Protein AF-A0A549SCZ3-F1 (afdb_monomer)

Organism: Methylosinus sporium (NCBI:txid428)

Mean predicted aligned error: 5.59 Å

Structure (mmCIF, N/CA/C/O backbone):
data_AF-A0A549SCZ3-F1
#
_entry.id   AF-A0A549SCZ3-F1
#
loop_
_atom_site.group_PDB
_atom_site.id
_atom_site.type_symbol
_atom_site.label_atom_id
_atom_site.label_alt_id
_atom_site.label_comp_id
_atom_site.label_asym_id
_atom_site.label_entity_id
_atom_site.label_seq_id
_atom_site.pdbx_PDB_ins_code
_atom_site.Cartn_x
_atom_site.Cartn_y
_atom_site.Cartn_z
_atom_site.occupancy
_atom_site.B_iso_or_equiv
_atom_site.auth_seq_id
_atom_site.auth_comp_id
_atom_site.auth_asym_id
_atom_site.auth_atom_id
_atom_site.pdbx_PDB_model_num
ATOM 1 N N . LYS A 1 1 ? 1.947 23.042 7.377 1.00 63.50 1 LYS A N 1
ATOM 2 C CA . LYS A 1 1 ? 2.840 22.055 8.049 1.00 63.50 1 LYS A CA 1
ATOM 3 C C . LYS A 1 1 ? 2.204 20.670 8.250 1.00 63.50 1 LYS A C 1
ATOM 5 O O . LYS A 1 1 ? 2.923 19.695 8.114 1.00 63.50 1 LYS A O 1
ATOM 10 N N . TYR A 1 2 ? 0.899 20.553 8.531 1.00 71.19 2 TYR A N 1
ATOM 11 C CA . TYR A 1 2 ? 0.246 19.262 8.826 1.00 71.19 2 TYR A CA 1
ATOM 12 C C . TYR A 1 2 ? 0.162 18.297 7.624 1.00 71.19 2 TYR A C 1
ATOM 14 O O . TYR A 1 2 ? 0.448 17.114 7.767 1.00 71.19 2 TYR A O 1
ATOM 22 N N . LEU A 1 3 ? -0.132 18.817 6.424 1.00 73.94 3 LEU A N 1
ATOM 23 C CA . LEU A 1 3 ? -0.184 18.020 5.187 1.00 73.94 3 LEU A CA 1
ATOM 24 C C . LEU A 1 3 ? 1.157 17.344 4.868 1.00 73.94 3 LEU A C 1
ATOM 26 O O . LEU A 1 3 ? 1.186 16.164 4.531 1.00 73.94 3 LEU A O 1
ATOM 30 N N . ASN A 1 4 ? 2.269 18.053 5.079 1.00 81.38 4 ASN A N 1
ATOM 31 C CA . ASN A 1 4 ? 3.603 17.493 4.861 1.00 81.38 4 ASN A CA 1
ATOM 32 C C . ASN A 1 4 ? 3.876 16.309 5.795 1.00 81.38 4 ASN A C 1
ATOM 34 O O . ASN A 1 4 ? 4.454 15.322 5.366 1.00 81.38 4 ASN A O 1
ATOM 38 N N . ASN A 1 5 ? 3.411 16.350 7.046 1.00 83.88 5 ASN A N 1
ATOM 39 C CA . ASN A 1 5 ? 3.630 15.245 7.982 1.00 83.88 5 ASN A CA 1
ATOM 40 C C . ASN A 1 5 ? 2.871 13.971 7.583 1.00 83.88 5 ASN A C 1
ATOM 42 O O . ASN A 1 5 ? 3.400 12.876 7.775 1.00 83.88 5 ASN A O 1
ATOM 46 N N . ILE A 1 6 ? 1.665 14.108 7.020 1.00 79.88 6 ILE A N 1
ATOM 47 C CA . ILE A 1 6 ? 0.859 12.975 6.539 1.00 79.88 6 ILE A CA 1
ATOM 48 C C . ILE A 1 6 ? 1.537 12.325 5.330 1.00 79.88 6 ILE A C 1
ATOM 50 O O . ILE A 1 6 ? 1.746 11.112 5.328 1.00 79.88 6 ILE A O 1
ATOM 54 N N . VAL A 1 7 ? 1.943 13.136 4.347 1.00 83.44 7 VAL A N 1
ATOM 55 C CA . VAL A 1 7 ? 2.645 12.662 3.143 1.00 83.44 7 VAL A CA 1
ATOM 56 C C . VAL A 1 7 ? 3.966 11.981 3.518 1.00 83.44 7 VAL A C 1
ATOM 58 O O . VAL A 1 7 ? 4.236 10.857 3.098 1.00 83.44 7 VAL A O 1
ATOM 61 N N . GLU A 1 8 ? 4.759 12.597 4.398 1.00 86.62 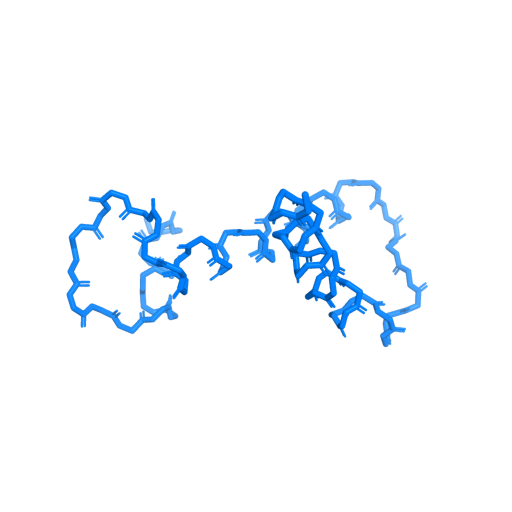8 GLU A N 1
ATOM 62 C CA . GLU A 1 8 ? 6.028 12.025 4.862 1.00 86.62 8 GLU A CA 1
ATOM 63 C C . GLU A 1 8 ? 5.852 10.736 5.677 1.00 86.62 8 GLU A C 1
ATOM 65 O O . GLU A 1 8 ? 6.737 9.878 5.710 1.00 86.62 8 GLU A O 1
ATOM 70 N N . GLN A 1 9 ? 4.732 10.563 6.382 1.00 84.00 9 GLN A N 1
ATOM 71 C CA . GLN A 1 9 ? 4.455 9.321 7.104 1.00 84.00 9 GLN A CA 1
ATOM 72 C C . GLN A 1 9 ? 4.122 8.174 6.149 1.00 84.00 9 GLN A C 1
ATOM 74 O O . GLN A 1 9 ? 4.587 7.052 6.363 1.00 84.00 9 GLN A O 1
ATOM 79 N N . ASP A 1 10 ? 3.368 8.456 5.093 1.00 81.88 10 ASP A N 1
ATOM 80 C CA . ASP A 1 10 ? 2.994 7.448 4.107 1.00 81.88 10 ASP A CA 1
ATOM 81 C C . ASP A 1 10 ? 4.207 7.002 3.277 1.00 81.88 10 ASP A C 1
ATOM 83 O O . ASP A 1 10 ? 4.529 5.811 3.207 1.00 81.88 10 ASP A O 1
ATOM 87 N N . HIS A 1 11 ? 5.011 7.968 2.820 1.00 88.00 11 HIS A N 1
ATOM 88 C CA . HIS A 1 11 ? 6.289 7.705 2.157 1.00 88.00 11 HIS A CA 1
ATOM 89 C C . HIS A 1 11 ? 7.249 6.875 3.018 1.00 88.00 11 HIS A C 1
ATOM 91 O O . HIS A 1 11 ? 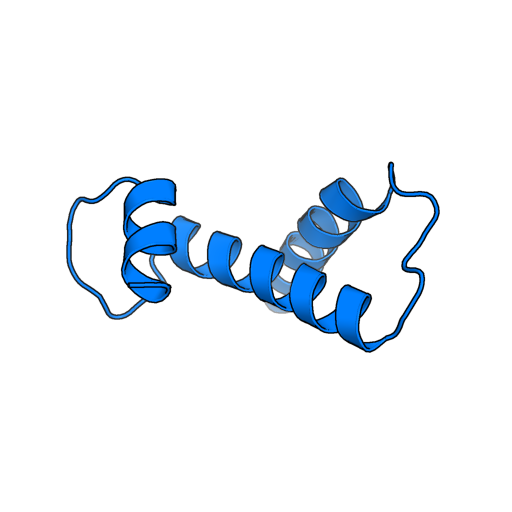7.976 6.023 2.496 1.00 88.00 11 HIS A O 1
ATOM 97 N N . ARG A 1 12 ? 7.282 7.099 4.340 1.00 90.38 12 ARG A N 1
ATOM 98 C CA . ARG A 1 12 ? 8.141 6.329 5.254 1.00 90.38 12 ARG A CA 1
ATOM 99 C C . ARG A 1 12 ? 7.785 4.849 5.278 1.00 90.38 12 ARG A C 1
ATOM 101 O O . ARG A 1 12 ? 8.697 4.025 5.332 1.00 90.38 12 ARG A O 1
ATOM 108 N N . ALA A 1 13 ? 6.506 4.498 5.225 1.00 86.62 13 ALA A N 1
ATOM 109 C CA . ALA A 1 13 ? 6.101 3.100 5.242 1.00 86.62 13 ALA A CA 1
ATOM 110 C C . ALA A 1 13 ? 6.394 2.384 3.929 1.00 86.62 13 ALA A C 1
ATOM 112 O O . ALA A 1 13 ? 6.963 1.292 3.959 1.00 86.62 13 ALA A O 1
ATOM 113 N N . VAL A 1 14 ? 6.123 3.039 2.797 1.00 90.31 14 VAL A N 1
ATOM 114 C CA . VAL A 1 14 ? 6.519 2.530 1.480 1.00 90.31 14 VAL A CA 1
ATOM 115 C C . VAL A 1 14 ? 8.025 2.275 1.453 1.00 90.31 14 VAL A C 1
ATOM 117 O O . VAL A 1 14 ? 8.453 1.161 1.164 1.00 90.31 14 VAL A O 1
ATOM 120 N N . LYS A 1 15 ? 8.842 3.258 1.858 1.00 91.44 15 LYS A N 1
ATOM 121 C CA . LYS A 1 15 ? 10.306 3.115 1.922 1.00 91.44 15 LYS A CA 1
ATOM 122 C C . LYS A 1 15 ? 10.745 2.005 2.875 1.00 91.44 15 LYS A C 1
ATOM 124 O O . LYS A 1 15 ? 11.703 1.304 2.575 1.00 91.44 15 LYS A O 1
ATOM 129 N N . ARG A 1 16 ? 10.088 1.831 4.024 1.00 92.06 16 ARG A N 1
ATOM 130 C CA . ARG A 1 16 ? 10.445 0.775 4.985 1.00 92.06 16 ARG A CA 1
ATOM 131 C C . ARG A 1 16 ? 10.297 -0.619 4.375 1.00 92.06 16 ARG A C 1
ATOM 133 O O . ARG A 1 16 ? 11.145 -1.467 4.629 1.00 92.06 16 ARG A O 1
ATOM 140 N N . VAL A 1 17 ? 9.244 -0.841 3.591 1.00 90.44 17 VAL A N 1
ATOM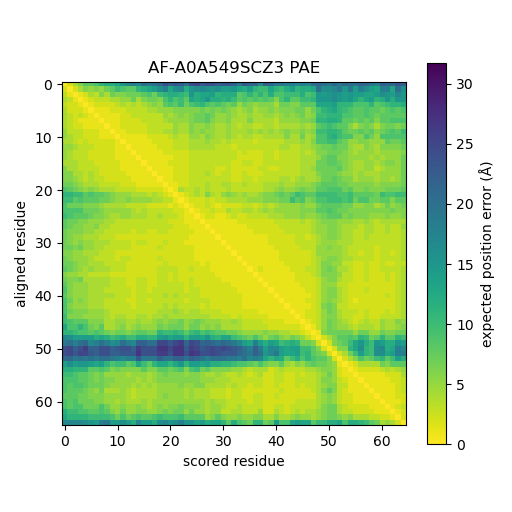 141 C CA . VAL A 1 17 ? 8.976 -2.133 2.948 1.00 90.44 17 VAL A CA 1
ATOM 142 C C . VAL A 1 17 ? 9.858 -2.333 1.714 1.00 90.44 17 VAL A C 1
ATOM 144 O O . VAL A 1 17 ? 10.374 -3.426 1.514 1.00 90.44 17 VAL A O 1
ATOM 147 N N . THR A 1 18 ? 10.083 -1.286 0.914 1.00 91.88 18 THR A N 1
ATOM 148 C CA . THR A 1 18 ? 10.808 -1.402 -0.363 1.00 91.88 18 THR A CA 1
ATOM 149 C C . THR A 1 18 ? 12.329 -1.323 -0.246 1.00 91.88 18 THR A C 1
ATOM 151 O O . THR A 1 18 ? 13.015 -1.923 -1.063 1.00 91.88 18 THR A O 1
ATOM 154 N N . ARG A 1 19 ? 12.892 -0.648 0.768 1.00 93.81 19 ARG A N 1
ATOM 155 C CA . ARG A 1 19 ? 14.354 -0.534 0.965 1.00 93.81 19 ARG A CA 1
ATOM 156 C C . ARG A 1 19 ? 15.124 -1.860 1.034 1.00 93.81 19 ARG A C 1
ATOM 158 O O . ARG A 1 19 ? 16.214 -1.891 0.474 1.00 93.81 19 ARG A O 1
ATOM 165 N N . PRO A 1 20 ? 14.641 -2.922 1.707 1.00 94.62 20 PRO A N 1
ATOM 166 C CA . PRO A 1 20 ? 15.341 -4.207 1.707 1.00 94.62 20 PRO A CA 1
ATOM 167 C C . PRO A 1 20 ? 15.163 -5.010 0.404 1.00 94.62 20 PRO A C 1
ATOM 169 O O . PRO A 1 20 ? 15.749 -6.081 0.272 1.00 94.62 20 PRO A O 1
ATOM 172 N N . MET A 1 21 ? 14.352 -4.543 -0.552 1.00 93.25 21 MET A N 1
ATOM 173 C CA . MET A 1 21 ? 14.125 -5.229 -1.826 1.00 93.25 21 MET A CA 1
ATOM 174 C C . MET A 1 21 ? 15.192 -4.834 -2.858 1.00 93.25 21 MET A C 1
ATOM 176 O O . MET A 1 21 ? 15.593 -3.677 -2.931 1.00 93.25 21 MET A O 1
ATOM 180 N N . LEU A 1 22 ? 15.572 -5.758 -3.748 1.00 91.31 22 LEU A N 1
ATOM 181 C CA . LEU A 1 22 ? 16.460 -5.491 -4.899 1.00 91.31 22 LEU A CA 1
ATOM 182 C C . LEU A 1 22 ? 15.752 -4.749 -6.059 1.00 91.31 22 LEU A C 1
ATOM 184 O O . LEU A 1 22 ? 16.167 -4.838 -7.212 1.00 91.31 22 LEU A O 1
ATOM 188 N N . GLY A 1 23 ? 14.660 -4.039 -5.767 1.00 90.12 23 GLY A N 1
ATOM 189 C CA . GLY A 1 23 ? 13.781 -3.415 -6.755 1.00 90.12 23 GLY A CA 1
ATOM 190 C C . GLY A 1 23 ? 12.698 -4.345 -7.315 1.00 90.12 23 GLY A C 1
ATOM 191 O O . GLY A 1 23 ? 12.632 -5.539 -7.019 1.00 90.12 23 GLY A O 1
ATOM 192 N N . PHE A 1 24 ? 11.805 -3.769 -8.123 1.00 93.25 24 PHE A N 1
ATOM 193 C CA . PHE A 1 24 ? 10.707 -4.490 -8.767 1.00 93.25 24 PHE A CA 1
ATOM 194 C C . PHE A 1 24 ? 11.100 -4.936 -10.176 1.00 93.25 24 PHE A C 1
ATOM 196 O O . PHE A 1 24 ? 11.608 -4.145 -10.962 1.00 93.25 24 PHE A O 1
ATOM 203 N N . LYS A 1 25 ? 10.794 -6.190 -10.524 1.00 93.31 25 LYS A N 1
ATOM 204 C CA . LYS A 1 25 ? 11.080 -6.752 -11.859 1.00 93.31 25 LYS A CA 1
ATOM 205 C C . LYS A 1 25 ? 10.136 -6.252 -12.962 1.00 93.31 25 LYS A C 1
ATOM 207 O O . LYS A 1 25 ? 10.419 -6.449 -14.136 1.00 93.31 25 LYS A O 1
ATOM 212 N N . SER A 1 26 ? 8.997 -5.654 -12.603 1.00 95.94 26 SER A N 1
ATOM 213 C CA . SER A 1 26 ? 8.045 -5.071 -13.555 1.00 95.94 26 SER A CA 1
ATOM 214 C C . SER A 1 26 ? 7.223 -3.953 -12.911 1.00 95.94 26 SER A C 1
ATOM 216 O O . SER A 1 26 ? 6.979 -3.976 -11.700 1.00 95.94 26 SER A O 1
ATOM 218 N N . PHE A 1 27 ? 6.728 -3.016 -13.725 1.00 94.31 27 PHE A N 1
ATOM 219 C CA . PHE A 1 27 ? 5.812 -1.965 -13.266 1.00 94.31 27 PHE A CA 1
ATOM 220 C C . PHE A 1 27 ? 4.506 -2.528 -12.708 1.00 94.31 27 PHE A C 1
ATOM 222 O O . PHE A 1 27 ? 3.993 -2.015 -11.719 1.00 94.31 27 PHE A O 1
ATOM 229 N N . ARG A 1 28 ? 3.996 -3.624 -13.285 1.00 96.44 28 ARG A N 1
ATOM 230 C CA . ARG A 1 28 ? 2.792 -4.297 -12.784 1.00 96.44 28 ARG A CA 1
ATOM 231 C C . ARG A 1 28 ? 2.998 -4.826 -11.363 1.00 96.44 28 ARG A C 1
ATOM 233 O O . ARG A 1 28 ? 2.142 -4.626 -10.507 1.00 96.44 28 ARG A O 1
ATOM 240 N N . SER A 1 29 ? 4.141 -5.462 -11.102 1.00 93.19 29 SER A N 1
ATOM 241 C CA . SER A 1 29 ? 4.498 -5.954 -9.764 1.00 93.19 29 SER A CA 1
ATOM 242 C C . SER A 1 29 ? 4.722 -4.809 -8.774 1.00 93.19 29 SER A C 1
ATOM 244 O O . SER A 1 29 ? 4.316 -4.921 -7.618 1.00 93.19 29 SER A O 1
ATOM 246 N N . ALA A 1 30 ? 5.332 -3.708 -9.224 1.00 93.62 30 ALA A N 1
ATOM 247 C CA . ALA A 1 30 ? 5.509 -2.509 -8.412 1.00 93.62 30 ALA A CA 1
ATOM 248 C C . ALA A 1 30 ? 4.156 -1.910 -8.008 1.00 93.62 30 ALA A C 1
ATOM 250 O O . ALA A 1 30 ? 3.906 -1.726 -6.822 1.00 93.62 30 ALA A O 1
ATOM 251 N N . ALA A 1 31 ? 3.263 -1.692 -8.978 1.00 95.12 31 ALA A N 1
ATOM 252 C CA . ALA A 1 31 ? 1.932 -1.141 -8.749 1.00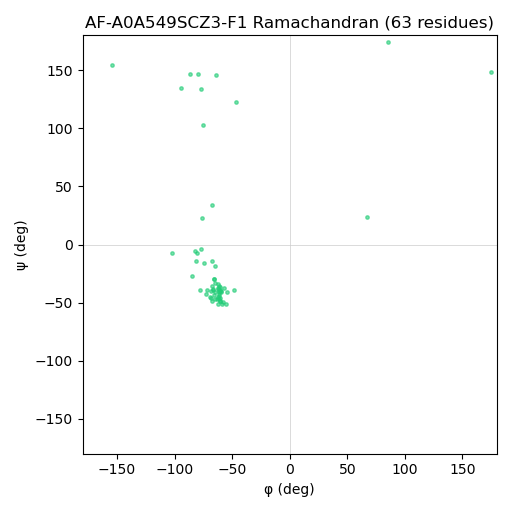 95.12 31 ALA A CA 1
ATOM 253 C C . ALA A 1 31 ? 1.124 -2.004 -7.772 1.00 95.12 31 ALA A C 1
ATOM 255 O O . ALA A 1 31 ? 0.650 -1.494 -6.765 1.00 95.12 31 ALA A O 1
ATOM 256 N N . ALA A 1 32 ? 1.059 -3.322 -7.996 1.00 93.31 32 ALA A N 1
ATOM 257 C CA . ALA A 1 32 ? 0.351 -4.237 -7.099 1.00 93.31 32 ALA A CA 1
ATOM 258 C C . ALA A 1 32 ? 0.909 -4.209 -5.663 1.00 93.31 32 ALA A C 1
ATOM 260 O O . ALA A 1 32 ? 0.146 -4.213 -4.698 1.00 93.31 32 ALA A O 1
ATOM 261 N N . THR A 1 33 ? 2.237 -4.143 -5.514 1.00 92.25 33 THR A N 1
ATOM 262 C CA . THR A 1 33 ? 2.879 -4.088 -4.191 1.00 92.25 33 T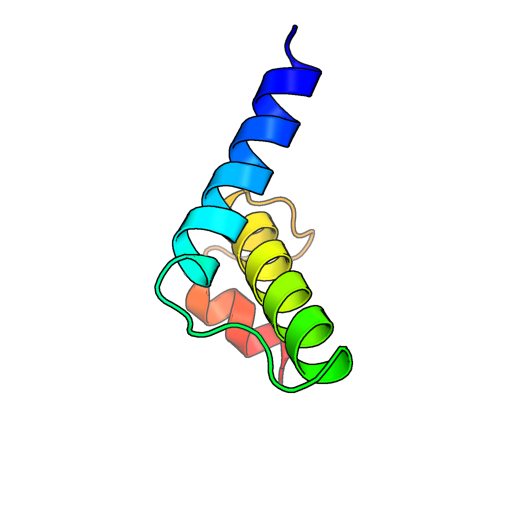HR A CA 1
ATOM 263 C C . THR A 1 33 ? 2.589 -2.769 -3.481 1.00 92.25 33 THR A C 1
ATOM 265 O O . THR A 1 33 ? 2.236 -2.775 -2.303 1.00 92.25 33 THR A O 1
ATOM 268 N N . LEU A 1 34 ? 2.716 -1.640 -4.185 1.00 92.62 34 LEU A N 1
ATOM 269 C CA . LEU A 1 34 ? 2.433 -0.314 -3.636 1.00 92.62 34 LEU A CA 1
ATOM 270 C C . LEU A 1 34 ? 0.965 -0.196 -3.211 1.00 92.62 34 LEU A C 1
ATOM 272 O O . LEU A 1 34 ? 0.706 0.167 -2.066 1.00 92.62 34 LEU A O 1
ATOM 276 N N . SER A 1 35 ? 0.024 -0.627 -4.057 1.00 92.25 35 SER A N 1
ATOM 277 C CA . SER A 1 35 ? -1.403 -0.649 -3.717 1.00 92.25 35 SER A CA 1
ATOM 278 C C . SER A 1 35 ? -1.707 -1.543 -2.511 1.00 92.25 35 SER A C 1
ATOM 280 O O . SER A 1 35 ? -2.540 -1.192 -1.680 1.00 92.25 35 SER A O 1
ATOM 282 N N . GLY A 1 36 ? -1.013 -2.676 -2.359 1.00 92.19 36 GLY A N 1
ATOM 283 C CA . GLY A 1 36 ? -1.143 -3.529 -1.175 1.00 92.19 36 GLY A CA 1
ATOM 284 C C . GLY A 1 36 ? -0.655 -2.855 0.115 1.00 92.19 36 GLY A C 1
ATOM 285 O O . GLY A 1 36 ? -1.310 -2.961 1.155 1.00 92.19 36 GLY A O 1
ATOM 286 N N . ILE A 1 37 ? 0.467 -2.127 0.054 1.00 91.38 37 ILE A N 1
ATOM 287 C CA . ILE A 1 37 ? 1.000 -1.358 1.193 1.00 91.38 37 ILE A CA 1
ATOM 288 C C . ILE A 1 37 ? 0.015 -0.252 1.596 1.00 91.38 37 ILE A C 1
ATOM 290 O O . ILE A 1 37 ? -0.298 -0.117 2.781 1.00 91.38 37 ILE A O 1
ATOM 294 N N . GLU A 1 38 ? -0.502 0.499 0.622 1.00 90.56 38 GLU A N 1
ATOM 295 C CA . GLU A 1 38 ? -1.500 1.554 0.832 1.00 90.56 38 GLU A CA 1
ATOM 296 C C . GLU A 1 38 ? -2.798 0.997 1.428 1.00 90.56 38 GLU A C 1
ATOM 298 O O . GLU A 1 38 ? -3.322 1.542 2.400 1.00 90.56 38 GLU A O 1
ATOM 303 N N . LEU A 1 39 ? -3.282 -0.138 0.916 1.00 91.00 39 LEU A N 1
ATOM 304 C CA . LEU A 1 39 ? -4.480 -0.799 1.426 1.00 91.00 39 LEU A CA 1
ATOM 305 C C . LEU A 1 39 ? -4.326 -1.203 2.895 1.00 91.00 39 LEU A C 1
ATOM 307 O O . LEU A 1 39 ? -5.176 -0.877 3.725 1.00 91.00 39 LEU A O 1
ATOM 311 N N . MET A 1 40 ? -3.213 -1.849 3.249 1.00 90.00 40 MET A N 1
ATOM 312 C CA . MET A 1 40 ? -2.939 -2.234 4.636 1.00 90.00 40 MET A CA 1
ATOM 313 C C . MET 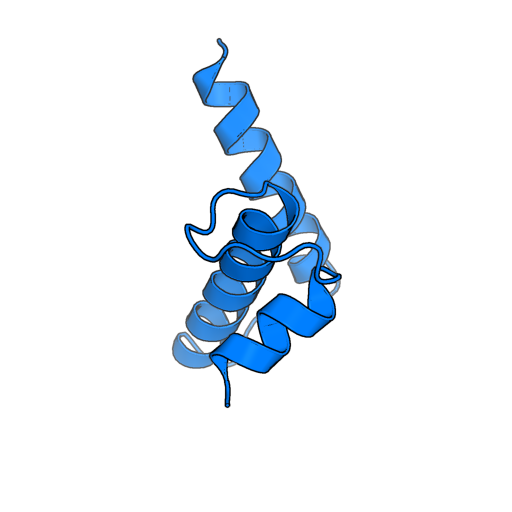A 1 40 ? -2.826 -1.011 5.560 1.00 90.00 40 MET A C 1
ATOM 315 O O . MET A 1 40 ? -3.238 -1.046 6.722 1.00 90.00 40 MET A O 1
ATOM 319 N N . HIS A 1 41 ? -2.300 0.096 5.037 1.00 88.56 41 HIS A N 1
ATOM 320 C CA . HIS A 1 41 ? -2.254 1.380 5.724 1.00 88.56 41 HIS A CA 1
ATOM 321 C C . HIS A 1 41 ? -3.643 1.970 5.984 1.00 88.56 41 HIS A C 1
ATOM 323 O O . HIS A 1 41 ? -3.915 2.389 7.111 1.00 88.56 41 HIS A O 1
ATOM 329 N N . MET A 1 42 ? -4.527 1.972 4.984 1.00 88.50 42 MET A N 1
ATOM 330 C CA . MET A 1 42 ? -5.911 2.438 5.126 1.00 88.50 42 MET A CA 1
ATOM 331 C C . MET A 1 42 ? -6.689 1.601 6.143 1.00 88.50 42 MET A C 1
ATOM 333 O O . MET A 1 42 ? -7.386 2.161 6.992 1.00 88.50 42 MET A O 1
ATOM 337 N N . ILE A 1 43 ? -6.511 0.276 6.110 1.00 89.50 43 ILE A N 1
ATOM 338 C CA . ILE A 1 43 ? -7.089 -0.659 7.084 1.00 89.50 43 ILE A CA 1
ATOM 339 C C . ILE A 1 43 ? -6.609 -0.310 8.498 1.00 89.50 43 ILE A C 1
ATOM 341 O O . ILE A 1 43 ? -7.417 -0.107 9.400 1.00 89.50 43 ILE A O 1
ATOM 345 N N . ARG A 1 44 ? -5.294 -0.157 8.703 1.00 86.75 44 ARG A N 1
ATOM 346 C CA . ARG A 1 44 ? -4.726 0.144 10.028 1.00 86.75 44 ARG A CA 1
ATOM 347 C C . ARG A 1 44 ? -5.130 1.519 10.568 1.00 86.75 44 ARG A C 1
ATOM 349 O O . ARG A 1 44 ? -5.188 1.691 11.782 1.00 86.75 44 ARG A O 1
ATOM 356 N N . LYS A 1 45 ? -5.381 2.491 9.688 1.00 86.31 45 LYS A N 1
ATOM 357 C CA . LYS A 1 45 ? -5.871 3.831 10.050 1.00 86.31 45 LYS A CA 1
ATOM 358 C C . LYS A 1 45 ? -7.391 3.876 10.270 1.00 86.31 45 LYS A C 1
ATOM 360 O O . LYS A 1 45 ? -7.891 4.931 10.642 1.00 86.31 45 LYS A O 1
ATOM 365 N N . GLY A 1 46 ? -8.124 2.785 10.023 1.00 86.06 46 GLY A N 1
ATOM 366 C CA . GLY A 1 46 ? -9.588 2.766 10.121 1.00 86.06 46 GLY A CA 1
ATOM 367 C C . GLY A 1 46 ? -10.282 3.619 9.054 1.00 86.06 46 GLY A C 1
ATOM 368 O O . GLY A 1 46 ? -11.398 4.078 9.257 1.00 86.06 46 GLY A O 1
ATOM 369 N N . GLN A 1 47 ? -9.623 3.866 7.917 1.00 86.06 47 GLN A N 1
ATOM 370 C CA . GLN A 1 47 ? -10.169 4.682 6.821 1.00 86.06 47 GLN A CA 1
ATOM 371 C C . GLN A 1 47 ? -11.138 3.898 5.925 1.00 86.06 47 GLN A C 1
ATOM 373 O O . GLN A 1 47 ? -11.776 4.463 5.037 1.00 86.06 47 GLN A O 1
ATOM 378 N N . MET A 1 48 ? -11.243 2.589 6.141 1.00 81.88 48 MET A N 1
ATOM 379 C CA . MET A 1 48 ? -12.167 1.720 5.430 1.00 81.88 48 MET 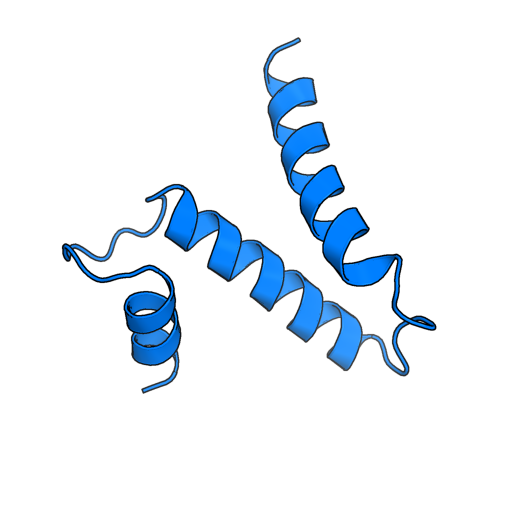A CA 1
ATOM 380 C C . MET A 1 48 ? -13.583 1.889 5.985 1.00 81.88 48 MET A C 1
ATOM 382 O O . MET A 1 48 ? -13.793 1.845 7.191 1.00 81.88 48 MET A O 1
ATOM 386 N N . ARG A 1 49 ? -14.568 2.031 5.090 1.00 70.94 49 ARG A N 1
ATOM 387 C CA . ARG A 1 49 ? -15.996 2.122 5.452 1.00 70.94 49 ARG A CA 1
ATOM 388 C C . ARG A 1 49 ? -16.568 0.827 6.036 1.00 70.94 49 ARG A C 1
ATOM 390 O O . ARG A 1 49 ? -17.669 0.848 6.572 1.00 70.94 49 ARG A O 1
ATOM 397 N N . THR A 1 50 ? -15.857 -0.290 5.898 1.00 63.41 50 THR A N 1
ATOM 398 C CA . THR A 1 50 ? -16.293 -1.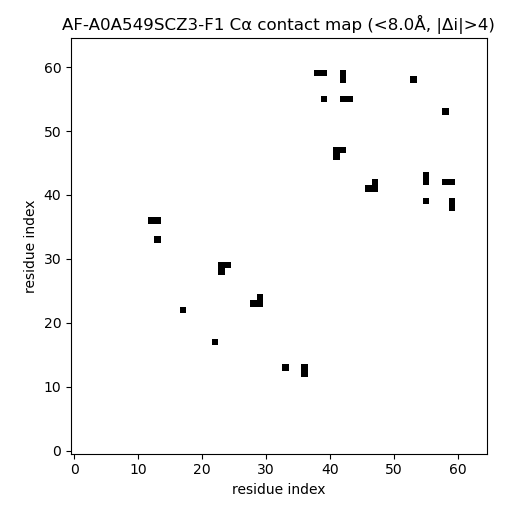588 6.408 1.00 63.41 50 THR A CA 1
ATOM 399 C C . THR A 1 50 ? -16.106 -1.644 7.915 1.00 63.41 50 THR A C 1
ATOM 401 O O . THR A 1 50 ? -14.997 -1.817 8.421 1.00 63.41 50 THR A O 1
ATOM 404 N N . THR A 1 51 ? -17.234 -1.496 8.595 1.00 62.62 51 THR A N 1
ATOM 405 C CA . THR A 1 51 ? -17.501 -1.912 9.964 1.00 62.62 51 THR A CA 1
ATOM 406 C C . THR A 1 51 ? -17.008 -3.337 10.155 1.00 62.62 51 THR A C 1
ATOM 408 O O . THR A 1 51 ? -17.400 -4.214 9.391 1.00 62.62 51 THR A O 1
ATOM 411 N N . ASN A 1 52 ? -16.117 -3.551 11.116 1.00 60.62 52 ASN A N 1
ATOM 412 C CA . ASN A 1 52 ? -16.146 -4.658 12.070 1.00 60.62 52 ASN A CA 1
ATOM 413 C C . ASN A 1 52 ? -14.871 -4.585 12.911 1.00 60.62 52 ASN A C 1
ATOM 415 O O . ASN A 1 52 ? -13.818 -4.174 12.432 1.00 60.62 52 ASN A O 1
ATOM 419 N N . GLU A 1 53 ? -14.962 -5.020 14.162 1.00 70.81 53 GLU A N 1
ATOM 420 C CA . GLU A 1 53 ? -13.872 -5.149 15.142 1.00 70.81 53 GLU A CA 1
ATOM 421 C C . GLU A 1 53 ? -12.850 -6.243 14.747 1.00 70.81 53 GLU A C 1
ATOM 423 O O . GLU A 1 53 ? -12.313 -6.978 15.573 1.00 70.81 53 GLU A O 1
ATOM 428 N N . MET A 1 54 ? -12.613 -6.410 13.447 1.00 77.69 54 MET A N 1
ATOM 429 C CA . MET A 1 54 ? -11.720 -7.397 12.871 1.00 77.69 54 MET A CA 1
ATOM 430 C C . MET A 1 54 ? -10.280 -6.918 12.973 1.00 77.69 54 MET A C 1
ATOM 432 O O . MET A 1 54 ? -9.960 -5.734 12.849 1.00 77.69 54 MET A O 1
ATOM 436 N N . ARG A 1 55 ? -9.364 -7.870 13.148 1.00 87.94 55 ARG A N 1
ATOM 437 C CA . ARG A 1 55 ? -7.934 -7.568 13.083 1.00 87.94 55 ARG A CA 1
ATOM 438 C C . ARG A 1 55 ? -7.597 -7.089 11.662 1.00 87.94 55 ARG A C 1
ATOM 440 O O . ARG A 1 55 ? -8.127 -7.661 10.710 1.00 87.94 55 ARG A O 1
ATOM 447 N N . PRO A 1 56 ? -6.646 -6.153 11.479 1.00 87.94 56 PRO A N 1
ATOM 448 C CA . PRO A 1 56 ? -6.269 -5.643 10.157 1.00 87.94 56 PRO A CA 1
ATOM 449 C C . PRO A 1 56 ? -6.004 -6.725 9.099 1.00 87.94 56 PRO A C 1
ATOM 451 O O . PRO A 1 56 ? -6.418 -6.598 7.953 1.00 87.94 56 PRO A O 1
ATOM 454 N N . ALA A 1 57 ? -5.366 -7.832 9.490 1.00 87.94 57 ALA A N 1
ATOM 455 C CA . ALA A 1 57 ? -5.127 -8.958 8.590 1.00 87.94 57 ALA A CA 1
ATOM 456 C C . ALA A 1 57 ? -6.422 -9.676 8.166 1.00 87.94 57 ALA A C 1
ATOM 458 O O . ALA A 1 57 ? -6.556 -10.052 7.008 1.00 87.94 57 ALA A O 1
ATOM 459 N N . GLN A 1 58 ? -7.383 -9.848 9.078 1.00 88.50 58 GLN A N 1
ATOM 460 C CA . GLN A 1 58 ? -8.676 -10.469 8.767 1.00 88.50 58 GLN A CA 1
ATOM 461 C C . GLN A 1 58 ? -9.476 -9.597 7.796 1.00 88.50 58 GLN A C 1
ATOM 463 O O . GLN A 1 58 ? -9.999 -10.106 6.809 1.00 88.50 58 GLN A O 1
ATOM 468 N N . GLN A 1 59 ? -9.493 -8.283 8.032 1.00 88.69 59 GLN A N 1
ATOM 469 C CA . GLN A 1 59 ? -10.121 -7.328 7.123 1.00 88.69 59 GLN A CA 1
ATOM 470 C C . GLN A 1 59 ? -9.462 -7.352 5.737 1.00 88.69 59 GLN A C 1
ATOM 472 O O . GLN A 1 59 ? -10.163 -7.362 4.732 1.00 88.69 59 GLN A O 1
ATOM 477 N N . PHE A 1 60 ? -8.130 -7.445 5.661 1.00 87.88 60 PHE A N 1
ATOM 478 C CA . PHE A 1 60 ? -7.425 -7.578 4.385 1.00 87.88 60 PHE A CA 1
ATOM 479 C C . PHE A 1 60 ? -7.8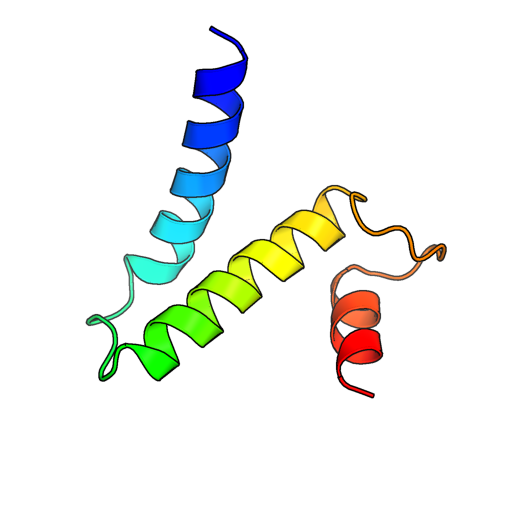44 -8.842 3.620 1.00 87.88 60 PHE A C 1
ATOM 481 O O . PHE A 1 60 ? -8.195 -8.754 2.447 1.00 87.88 60 PHE A O 1
ATOM 488 N N . TYR A 1 61 ? -7.863 -10.006 4.278 1.00 89.19 61 TYR A N 1
ATOM 489 C CA . TYR A 1 61 ? -8.264 -11.255 3.624 1.00 89.19 61 TYR A CA 1
ATOM 490 C C . TYR A 1 61 ? -9.731 -11.254 3.180 1.00 89.19 61 TYR A C 1
ATOM 492 O O . TYR A 1 61 ? -10.032 -11.809 2.129 1.00 89.19 61 TYR A O 1
ATOM 500 N N . SER A 1 62 ? -10.629 -10.582 3.910 1.00 88.31 62 SER A N 1
ATOM 501 C CA . SER A 1 62 ? -12.035 -10.460 3.495 1.00 88.31 62 SER A CA 1
ATOM 502 C C . SER A 1 62 ? -12.250 -9.661 2.206 1.00 88.31 62 SER A C 1
ATOM 504 O O . SER A 1 62 ? -13.295 -9.805 1.590 1.00 88.31 62 SER A O 1
ATOM 506 N N . LEU A 1 63 ? -11.280 -8.842 1.778 1.00 86.25 63 LEU A N 1
ATOM 507 C CA . LEU A 1 63 ? -11.360 -8.093 0.516 1.00 86.25 63 LEU A CA 1
ATOM 508 C C . LEU A 1 63 ? -10.981 -8.936 -0.710 1.00 86.25 63 LEU A C 1
ATOM 510 O O . LEU A 1 63 ? -11.200 -8.500 -1.836 1.00 86.25 63 LEU A O 1
ATOM 514 N N . ALA A 1 64 ? -10.357 -10.095 -0.493 1.00 82.94 64 ALA A N 1
ATOM 515 C CA . ALA A 1 64 ? -9.931 -11.011 -1.548 1.00 82.94 64 ALA A CA 1
ATOM 516 C C . ALA A 1 64 ? -10.866 -12.224 -1.709 1.00 82.94 64 ALA A C 1
ATOM 518 O O . ALA A 1 64 ? -10.646 -13.022 -2.621 1.00 82.94 64 ALA A O 1
ATOM 519 N N . ALA A 1 65 ? -11.841 -12.375 -0.806 1.00 69.38 65 ALA A N 1
ATOM 520 C CA . ALA A 1 65 ? -12.878 -13.404 -0.837 1.00 69.38 65 ALA A CA 1
ATOM 521 C C . ALA A 1 65 ? -14.022 -12.996 -1.774 1.00 69.38 65 ALA A C 1
ATOM 523 O O . ALA A 1 65 ? -14.531 -13.895 -2.476 1.00 69.38 65 ALA A O 1
#

Solvent-accessible surface area (backbone atoms only — not comparable to full-atom values): 4053 Å² total; per-residue (Å²): 118,70,68,58,54,56,53,54,53,52,52,49,53,54,47,64,66,50,65,86,47,96,70,68,98,41,71,68,60,40,52,54,51,52,53,50,54,51,48,55,49,36,49,72,69,62,69,52,88,72,85,67,100,58,54,58,69,56,53,54,54,62,76,76,109

Foldseek 3Di:
DVVVVVVVVLVVQVCVVPVVPPDDPDPVRVVVVSVLSVQLVCLVVVVDPDDDPDDSVVVVVVVVD

Secondary structure (DSSP, 8-state):
-HHHHHHHHHHHHHHHHHTTS---SSHHHHHHHHHHHHHHHHHHTT-SS------HHHHHHHT--

pLDDT: mean 86.14, std 8.63, range [60.62, 96.44]

Radius of gyration: 13.63 Å; Cα contacts (8 Å, |Δi|>4): 18; chains: 1; bounding box: 34×36×29 Å

InterPro domains:
  IPR032874 DDE domain [PF13610] (1-47)

Sequence (65 aa):
KYLNNIVEQDHRAVKRVTRPMLGFKSFRSAAATLSGIELMHMIRKGQMRTTNEMRPAQQFYSLAA